Protein AF-A0A1D6L3Z9-F1 (afdb_monomer_lite)

InterPro domains:
  IPR022192 ATP-dependent RNA helicase SUV3, C-terminal domain [PF12513] (48-95)

Secondary structure (DSSP, 8-state):
-----TTSHHHHHHHHHHHHHHHHHS---GGGT--TT-----SSHHHHHHHHHHHHHHHHHHHHHTT-TTT---HHHHHHHHHHHHHHHHHHHHHTT---SSTTTTHHHHHHHHHHHHHHHHHHHHHHH-----

Foldseek 3Di:
DQLADCVQPLSVVLVVLLVVCCVVPVADEPVVPDPPPPDDQDPDVVSLSVLVSLLSSLSRLLVVCVVRVVRSVCNLVSVVSNVSSVVSNVVNVVVVVDDDPPDPPPCVVVVVVSVVVSVVVVVVVVCVVDVDDD

Structure (mmCIF, N/CA/C/O backbone):
data_AF-A0A1D6L3Z9-F1
#
_entry.id   AF-A0A1D6L3Z9-F1
#
loop_
_atom_site.group_PDB
_atom_site.id
_atom_site.type_symbol
_atom_site.label_atom_id
_atom_site.label_alt_id
_atom_site.label_comp_id
_atom_site.label_asym_id
_atom_site.label_entity_id
_atom_site.label_seq_id
_atom_site.pdbx_PDB_ins_code
_atom_site.Cartn_x
_atom_site.Cartn_y
_atom_site.Cartn_z
_atom_site.occupancy
_atom_site.B_iso_or_equiv
_atom_site.auth_seq_id
_atom_site.auth_comp_id
_atom_site.auth_asym_id
_atom_site.auth_atom_id
_atom_site.pdbx_PDB_model_num
ATOM 1 N N . MET A 1 1 ? -19.648 -1.245 -5.670 1.00 52.81 1 MET A N 1
ATOM 2 C CA . MET A 1 1 ? -18.606 -2.132 -6.224 1.00 52.81 1 MET A CA 1
ATOM 3 C C . MET A 1 1 ? -17.276 -1.749 -5.593 1.00 52.81 1 MET A C 1
ATOM 5 O O . MET A 1 1 ? -17.010 -0.555 -5.493 1.00 52.81 1 MET A O 1
ATOM 9 N N . SER A 1 2 ? -16.521 -2.728 -5.095 1.00 61.38 2 SER A N 1
ATOM 10 C CA . SER A 1 2 ? -15.145 -2.540 -4.605 1.00 61.38 2 SER A CA 1
ATOM 11 C C . SER A 1 2 ? -14.185 -2.426 -5.801 1.00 61.38 2 SER A C 1
ATOM 13 O O . SER A 1 2 ? -14.485 -3.049 -6.820 1.00 61.38 2 SER A O 1
ATOM 15 N N . PRO A 1 3 ? -13.073 -1.667 -5.726 1.00 75.81 3 PRO A N 1
ATOM 16 C CA . PRO A 1 3 ? -12.146 -1.490 -6.852 1.00 75.81 3 PRO A CA 1
ATOM 17 C C . PRO A 1 3 ? -11.272 -2.720 -7.166 1.00 75.81 3 PRO A C 1
ATOM 19 O O . PRO A 1 3 ? -10.392 -2.627 -8.015 1.00 75.81 3 PRO A O 1
ATOM 22 N N . VAL A 1 4 ? -11.470 -3.862 -6.494 1.00 80.31 4 VAL A N 1
ATOM 23 C CA . VAL A 1 4 ? -10.614 -5.048 -6.674 1.00 80.31 4 VAL A CA 1
ATOM 24 C C . VAL A 1 4 ? -10.724 -5.615 -8.079 1.00 80.31 4 VAL A C 1
ATOM 26 O O . VAL A 1 4 ? -11.805 -5.982 -8.538 1.00 80.31 4 VAL A O 1
ATOM 29 N N . ASP A 1 5 ? -9.565 -5.772 -8.704 1.00 77.75 5 ASP A N 1
ATOM 30 C CA . ASP A 1 5 ? -9.381 -6.555 -9.912 1.00 77.75 5 ASP A CA 1
ATOM 31 C C . ASP A 1 5 ? -9.120 -8.018 -9.533 1.00 77.75 5 ASP A C 1
ATOM 33 O O . ASP A 1 5 ? -8.033 -8.376 -9.091 1.00 77.75 5 ASP A O 1
ATOM 37 N N . VAL A 1 6 ? -10.138 -8.867 -9.667 1.00 74.88 6 VAL A N 1
ATOM 38 C CA . VAL A 1 6 ? -10.042 -10.297 -9.318 1.00 74.88 6 VAL A CA 1
ATOM 39 C C . VAL A 1 6 ? -9.261 -11.121 -10.344 1.00 74.88 6 VAL A C 1
ATOM 41 O O . VAL A 1 6 ? -9.008 -12.296 -10.099 1.00 74.88 6 VAL A O 1
ATOM 44 N N . SER A 1 7 ? -8.899 -10.528 -11.487 1.00 74.62 7 SER A N 1
ATOM 45 C CA . SER A 1 7 ? -8.019 -11.163 -12.474 1.00 74.62 7 SER A CA 1
ATOM 46 C C . SER A 1 7 ? -6.533 -10.961 -12.163 1.00 74.62 7 SER A C 1
ATOM 48 O O . SER A 1 7 ? -5.679 -11.585 -12.790 1.00 74.62 7 SER A O 1
ATOM 50 N N . ASP A 1 8 ? -6.227 -10.109 -11.181 1.00 83.56 8 ASP A N 1
ATOM 51 C CA . ASP A 1 8 ? -4.888 -9.883 -10.661 1.00 83.56 8 ASP A CA 1
ATOM 52 C C . ASP A 1 8 ? -4.677 -10.699 -9.375 1.00 83.56 8 ASP A C 1
ATOM 54 O O . ASP A 1 8 ? -5.243 -10.384 -8.326 1.00 83.56 8 ASP A O 1
ATOM 58 N N . ASP A 1 9 ? -3.852 -11.747 -9.455 1.00 81.75 9 ASP A N 1
ATOM 59 C CA . ASP A 1 9 ? -3.647 -12.716 -8.365 1.00 81.75 9 ASP A CA 1
ATOM 60 C C . ASP A 1 9 ? -3.200 -12.052 -7.053 1.00 81.75 9 ASP A C 1
ATOM 62 O O . ASP A 1 9 ? -3.664 -12.419 -5.971 1.00 81.75 9 ASP A O 1
ATOM 66 N N . ILE A 1 10 ? -2.341 -11.032 -7.141 1.00 81.19 10 ILE A N 1
ATOM 67 C CA . ILE A 1 10 ? -1.844 -10.279 -5.982 1.00 81.19 10 ILE A CA 1
ATOM 68 C C . ILE A 1 10 ? -2.982 -9.469 -5.343 1.00 81.19 10 ILE A C 1
ATOM 70 O O . IL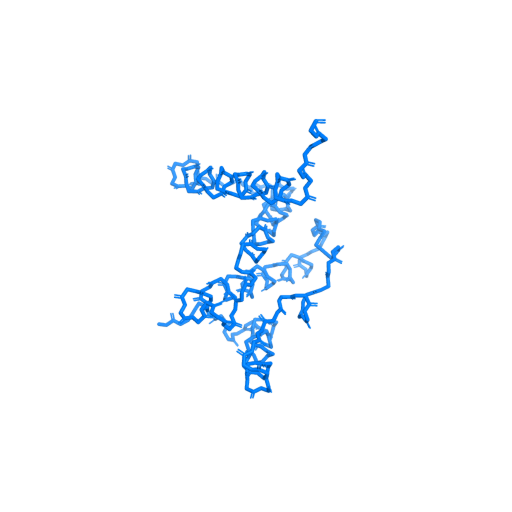E A 1 10 ? -3.150 -9.500 -4.122 1.00 81.19 10 ILE A O 1
ATOM 74 N N . SER A 1 11 ? -3.802 -8.781 -6.144 1.00 78.94 11 SER A N 1
ATOM 75 C CA .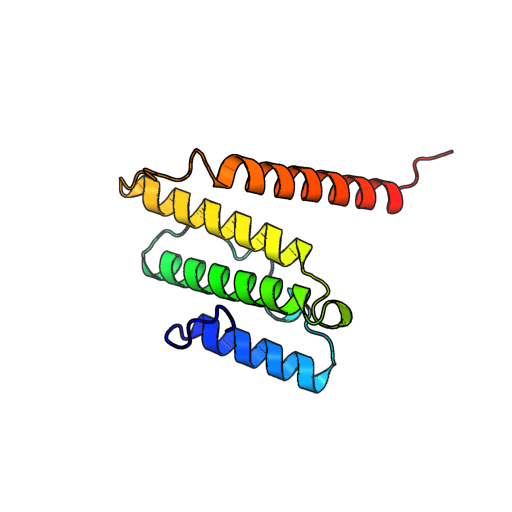 SER A 1 11 ? -4.966 -8.035 -5.650 1.00 78.94 11 SER A CA 1
ATOM 76 C C . SER A 1 11 ? -6.014 -8.945 -5.011 1.00 78.94 11 SER A C 1
ATOM 78 O O . SER A 1 11 ? -6.540 -8.629 -3.938 1.00 78.94 11 SER A O 1
ATOM 80 N N . ALA A 1 12 ? -6.292 -10.094 -5.631 1.00 83.69 12 ALA A N 1
ATOM 81 C CA . ALA A 1 12 ? -7.207 -11.095 -5.095 1.00 83.69 12 ALA A CA 1
ATOM 82 C C . ALA A 1 12 ? -6.694 -11.672 -3.765 1.00 83.69 12 ALA A C 1
ATOM 84 O O . ALA A 1 12 ? -7.447 -11.747 -2.791 1.00 83.69 12 ALA A O 1
ATOM 85 N N . GLN A 1 13 ? -5.404 -12.011 -3.683 1.00 86.88 13 GLN A N 1
ATOM 86 C CA . GLN A 1 13 ? -4.784 -12.497 -2.451 1.00 86.88 13 GLN A CA 1
ATOM 87 C C . GLN A 1 13 ? -4.791 -11.433 -1.345 1.00 86.88 13 GLN A C 1
ATOM 89 O O . GLN A 1 13 ? -5.100 -11.751 -0.196 1.00 86.88 13 GLN A O 1
ATOM 94 N N . GLY A 1 14 ? -4.511 -10.169 -1.677 1.00 85.81 14 GLY A N 1
ATOM 95 C CA . GLY A 1 14 ? -4.589 -9.052 -0.733 1.00 85.81 14 GLY A CA 1
ATOM 96 C C . GLY A 1 14 ? -5.986 -8.899 -0.126 1.00 85.81 14 GLY A C 1
ATOM 97 O O . GLY A 1 14 ? -6.121 -8.749 1.089 1.00 85.81 14 GLY A O 1
ATOM 98 N N . LEU A 1 15 ? -7.040 -9.031 -0.942 1.00 88.19 15 LEU A N 1
ATOM 99 C CA . LEU A 1 15 ? -8.423 -9.037 -0.456 1.00 88.19 15 LEU A CA 1
ATOM 100 C C . LEU A 1 15 ? -8.689 -10.196 0.516 1.00 88.19 15 LEU A C 1
ATOM 102 O O . LEU A 1 15 ? -9.296 -9.978 1.567 1.00 88.19 15 LEU A O 1
ATOM 106 N N . VAL A 1 16 ? -8.238 -11.411 0.187 1.00 90.50 16 VAL A N 1
ATOM 107 C CA . VAL A 1 16 ? -8.393 -12.583 1.066 1.00 90.50 16 VAL A CA 1
ATOM 108 C C . VAL A 1 16 ? -7.695 -12.342 2.405 1.00 90.50 16 VAL A C 1
ATOM 110 O O . VAL A 1 16 ? -8.312 -12.531 3.450 1.00 90.50 16 VAL A O 1
ATOM 113 N N . GLN A 1 17 ? -6.463 -11.829 2.400 1.00 91.19 17 GLN A N 1
ATOM 114 C CA . GLN A 1 17 ? -5.730 -11.521 3.632 1.00 91.19 17 GLN A CA 1
ATOM 115 C C . GLN A 1 17 ? -6.415 -10.437 4.474 1.00 91.19 17 GLN A C 1
ATOM 117 O O . GLN A 1 17 ? -6.472 -10.558 5.700 1.00 91.19 17 GLN A O 1
ATOM 122 N N . PHE A 1 18 ? -6.979 -9.397 3.846 1.00 94.00 18 PHE A N 1
ATOM 123 C CA . PHE A 1 18 ? -7.791 -8.404 4.557 1.00 94.00 18 PHE A CA 1
ATOM 124 C C . PHE A 1 18 ? -9.000 -9.055 5.229 1.00 94.00 18 PHE A C 1
ATOM 126 O O . PHE A 1 18 ? -9.234 -8.822 6.416 1.00 94.00 18 PHE A O 1
ATOM 133 N N . ALA A 1 19 ? -9.741 -9.894 4.503 1.00 92.69 19 ALA A N 1
ATOM 134 C CA . ALA A 1 19 ? -10.917 -10.577 5.031 1.00 92.69 19 ALA A CA 1
ATOM 135 C C . ALA A 1 19 ? -10.564 -11.536 6.181 1.00 92.69 19 ALA A C 1
ATOM 137 O O . ALA A 1 19 ? -11.238 -11.535 7.209 1.00 92.69 19 ALA A O 1
ATOM 138 N N . GLU A 1 20 ? -9.488 -12.312 6.048 1.00 93.69 20 GLU A N 1
ATOM 139 C CA . GLU A 1 20 ? -9.023 -13.237 7.084 1.00 93.69 20 GLU A CA 1
ATOM 140 C C . GLU A 1 20 ? -8.564 -12.513 8.354 1.00 93.69 20 GLU A C 1
ATOM 142 O O . GLU A 1 20 ? -8.936 -12.906 9.464 1.00 93.69 20 GLU A O 1
ATOM 147 N N . ASN A 1 21 ? -7.774 -11.442 8.211 1.00 92.06 21 ASN A N 1
ATOM 148 C CA . ASN A 1 21 ? -7.316 -10.648 9.351 1.00 92.06 21 ASN A CA 1
ATOM 149 C C . ASN A 1 21 ? -8.492 -9.973 10.057 1.00 92.06 21 ASN A C 1
ATOM 151 O O . ASN A 1 21 ? -8.570 -10.002 11.289 1.00 92.06 21 ASN A O 1
ATOM 155 N N . TYR A 1 22 ? -9.437 -9.439 9.283 1.00 94.06 22 TYR A N 1
ATOM 156 C CA . TYR A 1 22 ? -10.655 -8.851 9.816 1.00 94.06 22 TYR A CA 1
ATOM 157 C C . TYR A 1 22 ? -11.497 -9.881 10.575 1.00 94.06 22 TYR A C 1
ATOM 159 O O . TYR A 1 22 ? -11.839 -9.651 11.731 1.00 94.06 22 TYR A O 1
ATOM 167 N N . ALA A 1 23 ? -11.763 -11.049 9.987 1.00 94.88 23 ALA A N 1
ATOM 168 C CA . ALA A 1 23 ? -12.547 -12.101 10.632 1.00 94.88 23 ALA A CA 1
ATOM 169 C C . ALA A 1 23 ? -11.910 -12.600 11.941 1.00 94.88 23 ALA A C 1
ATOM 171 O O . ALA A 1 23 ? -12.615 -12.975 12.874 1.00 94.88 23 ALA A O 1
ATOM 172 N N . ARG A 1 24 ? -10.573 -12.601 12.021 1.00 93.44 24 ARG A N 1
ATOM 173 C CA . ARG A 1 24 ? -9.830 -13.099 13.185 1.00 93.44 24 ARG A CA 1
ATOM 174 C C . ARG A 1 24 ? -9.685 -12.072 14.306 1.00 93.44 24 ARG A C 1
ATOM 176 O O . ARG A 1 24 ? -9.727 -12.449 15.473 1.00 93.44 24 ARG A O 1
ATOM 183 N N . LYS A 1 25 ? -9.426 -10.807 13.966 1.00 94.06 25 LYS A N 1
ATOM 184 C CA . LYS A 1 25 ? -9.007 -9.769 14.927 1.00 94.06 25 LYS A CA 1
ATOM 185 C C . LYS A 1 25 ? -9.955 -8.571 14.992 1.00 94.06 25 LYS A C 1
ATOM 187 O O . LYS A 1 25 ? -9.806 -7.741 15.880 1.00 94.06 25 LYS A O 1
ATOM 192 N N . GLY A 1 26 ? -10.854 -8.427 14.020 1.00 94.31 26 GLY A N 1
ATOM 193 C CA . GLY A 1 26 ? -11.667 -7.225 13.806 1.00 94.31 26 GLY A CA 1
ATOM 194 C C . GLY A 1 26 ? -10.883 -6.014 13.284 1.00 94.31 26 GLY A C 1
ATOM 195 O O . GLY A 1 26 ? -11.481 -4.977 13.015 1.00 94.31 26 GLY A O 1
ATOM 196 N N . ILE A 1 27 ? -9.557 -6.130 13.129 1.00 95.12 27 ILE A N 1
ATOM 197 C CA . ILE A 1 27 ? -8.653 -5.047 12.727 1.00 95.12 27 ILE A CA 1
ATOM 198 C C . ILE A 1 27 ? -7.642 -5.582 11.710 1.00 95.12 27 ILE A C 1
ATOM 200 O O . ILE A 1 27 ? -7.058 -6.652 11.893 1.00 95.12 27 ILE A O 1
ATOM 204 N N . VAL A 1 28 ? -7.397 -4.800 10.662 1.00 95.69 28 VAL A N 1
ATOM 205 C CA . VAL A 1 28 ? -6.466 -5.085 9.571 1.00 95.69 28 VAL A CA 1
ATOM 206 C C . VAL A 1 28 ? -5.393 -4.001 9.544 1.00 95.69 28 VAL A C 1
ATOM 208 O O . VAL A 1 28 ? -5.632 -2.879 9.098 1.00 95.69 28 VAL A O 1
ATOM 211 N N . ARG A 1 29 ? -4.191 -4.325 10.028 1.00 92.00 29 ARG A N 1
ATOM 212 C CA . ARG A 1 29 ? -3.056 -3.389 10.045 1.00 92.00 29 ARG A CA 1
ATOM 213 C C . ARG A 1 29 ? -2.191 -3.562 8.807 1.00 92.00 29 ARG A C 1
ATOM 215 O O . ARG A 1 29 ? -1.794 -4.679 8.483 1.00 92.00 29 ARG A O 1
ATOM 222 N N . LEU A 1 30 ? -1.832 -2.459 8.156 1.00 88.12 30 LEU A N 1
ATOM 223 C CA . LEU A 1 30 ? -1.085 -2.482 6.895 1.00 88.12 30 LEU A CA 1
ATOM 224 C C . LEU A 1 30 ? 0.294 -3.143 7.057 1.00 88.12 30 LEU A C 1
ATOM 226 O O . LEU A 1 30 ? 0.717 -3.918 6.205 1.00 88.12 30 LEU A O 1
ATOM 230 N N . LYS A 1 31 ? 0.954 -2.921 8.201 1.00 85.06 31 LYS A N 1
ATOM 231 C CA . LYS A 1 31 ? 2.257 -3.522 8.549 1.00 85.06 31 LYS A CA 1
ATOM 232 C C . LYS A 1 31 ? 2.251 -5.051 8.683 1.00 85.06 31 LYS A C 1
ATOM 234 O O . LYS A 1 31 ? 3.313 -5.655 8.729 1.00 85.06 31 LYS A O 1
ATOM 239 N N . GLU A 1 32 ? 1.079 -5.667 8.841 1.00 83.06 32 GLU A N 1
ATOM 240 C CA . GLU A 1 32 ? 0.953 -7.130 8.936 1.00 83.06 32 GLU A CA 1
ATOM 241 C C . GLU A 1 32 ? 0.893 -7.790 7.554 1.00 83.06 32 GLU A C 1
ATOM 243 O O . GLU A 1 32 ? 0.945 -9.012 7.453 1.00 83.06 32 GLU A O 1
ATOM 248 N N . ILE A 1 33 ? 0.761 -6.978 6.505 1.00 78.62 33 ILE A N 1
ATOM 249 C CA . ILE A 1 33 ? 0.494 -7.411 5.132 1.00 78.62 33 ILE A CA 1
ATOM 250 C C . ILE A 1 33 ? 1.604 -6.919 4.204 1.00 78.62 33 ILE A C 1
ATOM 252 O O . ILE A 1 33 ? 2.055 -7.646 3.326 1.00 78.62 33 ILE A O 1
ATOM 256 N N . PHE A 1 34 ? 2.110 -5.710 4.449 1.00 77.94 34 PHE A N 1
ATOM 257 C CA . PHE A 1 34 ? 3.216 -5.118 3.714 1.00 77.94 34 PHE A CA 1
ATOM 258 C C . PHE A 1 34 ? 4.473 -5.037 4.570 1.00 77.94 34 PHE A C 1
ATOM 260 O O . PHE A 1 34 ? 4.441 -4.587 5.717 1.00 77.94 34 PHE A O 1
ATOM 267 N N . THR A 1 35 ? 5.605 -5.405 3.972 1.00 72.06 35 THR A N 1
ATOM 268 C CA . THR A 1 35 ? 6.924 -5.218 4.584 1.00 72.06 35 THR A CA 1
ATOM 269 C C . THR A 1 35 ? 7.493 -3.860 4.151 1.00 72.06 35 THR A C 1
ATOM 271 O O . THR A 1 35 ? 7.665 -3.642 2.947 1.00 72.06 35 THR A O 1
ATOM 274 N N . PRO A 1 36 ? 7.793 -2.935 5.087 1.00 59.31 36 PRO A N 1
ATOM 275 C CA . PRO A 1 36 ? 8.405 -1.645 4.766 1.00 59.31 36 PRO A CA 1
ATOM 276 C C . PRO A 1 36 ? 9.734 -1.791 4.007 1.00 59.31 36 PRO A C 1
ATOM 278 O O . PRO A 1 36 ? 10.481 -2.739 4.231 1.00 59.31 36 PRO A O 1
ATOM 281 N N . GLY A 1 37 ? 10.050 -0.828 3.135 1.00 60.25 37 GLY A N 1
ATOM 282 C CA . GLY A 1 37 ? 11.334 -0.771 2.415 1.00 60.25 37 GLY A CA 1
ATOM 283 C C . GLY A 1 37 ? 11.424 -1.621 1.141 1.00 60.25 37 GLY A C 1
ATOM 284 O O . GLY A 1 37 ? 12.474 -1.653 0.505 1.00 60.25 37 GLY A O 1
ATOM 285 N N . THR A 1 38 ? 10.334 -2.278 0.744 1.00 69.81 38 THR A N 1
ATOM 286 C CA . THR A 1 38 ? 10.274 -3.138 -0.452 1.00 69.81 38 THR A CA 1
ATOM 287 C C . THR A 1 38 ? 9.957 -2.384 -1.747 1.00 69.81 38 THR A C 1
ATOM 289 O O . THR A 1 38 ? 10.250 -2.887 -2.827 1.00 69.81 38 THR A O 1
ATOM 292 N N . LEU A 1 39 ? 9.406 -1.167 -1.661 1.00 77.06 39 LEU A N 1
ATOM 293 C CA . LEU A 1 39 ? 9.069 -0.350 -2.830 1.00 77.06 39 LEU A CA 1
ATOM 294 C C . LEU A 1 39 ? 10.333 0.262 -3.443 1.00 77.06 39 LEU A C 1
ATOM 296 O O . LEU A 1 39 ? 11.024 1.057 -2.808 1.00 77.06 39 LEU A O 1
ATOM 300 N N . GLN A 1 40 ? 10.627 -0.117 -4.682 1.00 79.50 40 GLN A N 1
ATOM 301 C CA . GLN A 1 40 ? 11.779 0.338 -5.458 1.00 79.50 40 GLN A CA 1
ATOM 302 C C . GLN A 1 40 ? 11.331 0.640 -6.887 1.00 79.50 40 GLN A C 1
ATOM 304 O O . GLN A 1 40 ? 10.322 0.103 -7.345 1.00 79.50 40 GLN A O 1
ATOM 309 N N . VAL A 1 41 ? 12.097 1.467 -7.603 1.00 84.31 41 VAL A N 1
ATOM 310 C CA . VAL A 1 41 ? 11.844 1.707 -9.030 1.00 84.31 41 VAL A CA 1
ATOM 311 C C . VAL A 1 41 ? 11.948 0.368 -9.771 1.00 84.31 41 VAL A C 1
ATOM 313 O O . VAL A 1 41 ? 12.999 -0.284 -9.670 1.00 84.31 41 VAL A O 1
ATOM 316 N N . PRO A 1 42 ? 10.908 -0.052 -10.515 1.00 88.81 42 PRO A N 1
ATOM 317 C CA . PRO A 1 42 ? 10.972 -1.268 -11.309 1.00 88.81 42 PRO A CA 1
ATOM 318 C C . PRO A 1 42 ? 12.124 -1.218 -12.315 1.00 88.81 42 PRO A C 1
ATOM 320 O O . PRO A 1 42 ? 12.503 -0.160 -12.818 1.00 88.81 42 PRO A O 1
ATOM 323 N N . LYS A 1 43 ? 12.710 -2.373 -12.614 1.00 89.81 43 LYS A N 1
ATOM 324 C CA . LYS A 1 43 ? 13.743 -2.526 -13.652 1.00 89.81 43 LYS A CA 1
ATOM 325 C C . LYS A 1 43 ? 13.292 -3.438 -14.787 1.00 89.81 43 LYS A C 1
ATOM 327 O O . LYS A 1 43 ? 13.965 -3.497 -15.810 1.00 89.81 43 LYS A O 1
ATOM 332 N N . THR A 1 44 ? 12.187 -4.154 -14.595 1.00 91.06 44 THR A N 1
ATOM 333 C CA . THR A 1 44 ? 11.605 -5.092 -15.556 1.00 91.06 44 THR A CA 1
ATOM 334 C C . THR A 1 44 ? 10.084 -4.961 -15.567 1.00 91.06 44 THR A C 1
ATOM 336 O O . THR A 1 44 ? 9.492 -4.548 -14.569 1.00 91.06 44 THR A O 1
ATOM 339 N N . ASP A 1 45 ? 9.440 -5.383 -16.656 1.00 90.62 45 ASP A N 1
ATOM 340 C CA . ASP A 1 45 ? 7.975 -5.336 -16.783 1.00 90.62 45 ASP A CA 1
ATOM 341 C C . ASP A 1 45 ? 7.266 -6.190 -15.723 1.00 90.62 45 ASP A C 1
ATOM 343 O O . ASP A 1 45 ? 6.203 -5.823 -15.232 1.00 90.62 45 ASP A O 1
ATOM 347 N N . ASN A 1 46 ? 7.876 -7.303 -15.304 1.00 90.44 46 ASN A N 1
ATOM 348 C CA . ASN A 1 46 ? 7.340 -8.113 -14.208 1.00 90.44 46 ASN A CA 1
ATOM 349 C C . ASN A 1 46 ? 7.348 -7.338 -12.883 1.00 90.44 46 ASN A C 1
ATOM 351 O O . ASN A 1 46 ? 6.357 -7.364 -12.161 1.00 90.44 46 ASN A O 1
ATOM 355 N N . GLN A 1 47 ? 8.428 -6.606 -12.587 1.00 90.31 47 GLN A N 1
ATOM 356 C CA . GLN A 1 47 ? 8.497 -5.753 -11.396 1.00 90.31 47 GLN A CA 1
ATOM 357 C C . GLN A 1 47 ? 7.520 -4.575 -11.481 1.00 90.31 47 GLN A C 1
ATOM 359 O O . GLN A 1 47 ? 6.979 -4.159 -10.460 1.00 90.31 47 GLN A O 1
ATOM 364 N N . LEU A 1 48 ? 7.277 -4.045 -12.685 1.00 91.44 48 LEU A N 1
ATOM 365 C CA . LEU A 1 48 ? 6.250 -3.028 -12.898 1.00 91.44 48 LEU A CA 1
ATOM 366 C C . LEU A 1 48 ? 4.867 -3.599 -12.576 1.00 91.44 48 LEU A C 1
ATOM 368 O O . LEU A 1 48 ? 4.133 -2.994 -11.802 1.00 91.44 48 LEU A O 1
ATOM 372 N N . LYS A 1 49 ? 4.544 -4.782 -13.110 1.00 90.75 49 LYS A N 1
ATOM 373 C CA . LYS A 1 49 ? 3.267 -5.457 -12.864 1.00 90.75 49 LYS A CA 1
ATOM 374 C C . LYS A 1 49 ? 3.051 -5.726 -11.373 1.00 90.75 49 LYS A C 1
ATOM 376 O O . LYS A 1 49 ? 1.983 -5.427 -10.855 1.00 90.75 49 LYS A O 1
ATOM 381 N N . GLU A 1 50 ? 4.067 -6.221 -10.667 1.00 90.19 50 GLU A N 1
ATOM 382 C CA . GLU A 1 50 ? 4.005 -6.409 -9.210 1.00 90.19 50 GLU A CA 1
ATOM 383 C C . GLU A 1 50 ? 3.721 -5.088 -8.475 1.00 90.19 50 GLU A C 1
ATOM 385 O O . GLU A 1 50 ? 2.869 -5.041 -7.584 1.00 90.19 50 GLU A O 1
ATOM 390 N N . LEU A 1 51 ? 4.386 -3.997 -8.867 1.00 90.75 51 LEU A N 1
ATOM 391 C CA . LEU A 1 51 ? 4.180 -2.674 -8.277 1.00 90.75 51 LEU A CA 1
ATOM 392 C C . LEU A 1 51 ? 2.777 -2.109 -8.566 1.00 90.75 51 LEU A C 1
ATOM 394 O O . LEU A 1 51 ? 2.166 -1.494 -7.688 1.00 90.75 51 LEU A O 1
ATOM 398 N N . GLU A 1 52 ? 2.237 -2.340 -9.763 1.00 91.88 52 GLU A N 1
ATOM 399 C CA . GLU A 1 52 ? 0.858 -1.996 -10.124 1.00 91.88 52 GLU A CA 1
ATOM 400 C C . GLU A 1 52 ? -0.156 -2.764 -9.272 1.00 91.88 52 GLU A C 1
ATOM 402 O O . GLU A 1 52 ? -1.113 -2.172 -8.763 1.00 91.88 52 GLU A O 1
ATOM 407 N N . SER A 1 53 ? 0.062 -4.062 -9.061 1.00 91.06 53 SER A N 1
ATOM 408 C CA . SER A 1 53 ? -0.782 -4.872 -8.185 1.00 91.06 53 SER A CA 1
ATOM 409 C C . SER A 1 53 ? -0.731 -4.380 -6.737 1.00 91.06 53 SER A C 1
ATOM 411 O O . SER A 1 53 ? -1.767 -4.239 -6.088 1.00 91.06 53 SER A O 1
ATOM 413 N N . VAL A 1 54 ? 0.454 -4.020 -6.232 1.00 89.88 54 VAL A N 1
ATOM 414 C CA . VAL A 1 54 ? 0.607 -3.404 -4.903 1.00 89.88 54 VAL A CA 1
ATOM 415 C C . VAL A 1 54 ? -0.168 -2.086 -4.813 1.00 89.88 54 VAL A C 1
ATOM 417 O O . VAL A 1 54 ? -0.903 -1.871 -3.847 1.00 89.88 54 VAL A O 1
ATOM 420 N N . HIS A 1 55 ? -0.082 -1.225 -5.833 1.00 90.56 55 HIS A N 1
ATOM 421 C CA . HIS A 1 55 ? -0.872 0.006 -5.903 1.00 90.56 55 HIS A CA 1
ATOM 422 C C . HIS A 1 55 ? -2.386 -0.273 -5.820 1.00 90.56 55 HIS A C 1
ATOM 424 O O . HIS A 1 55 ? -3.092 0.427 -5.087 1.00 90.56 55 HIS A O 1
ATOM 430 N N . LYS A 1 56 ? -2.892 -1.303 -6.516 1.00 91.12 56 LYS A N 1
ATOM 431 C CA . LYS A 1 56 ? -4.307 -1.724 -6.453 1.00 91.12 56 LYS A CA 1
ATOM 432 C C . LYS A 1 56 ? -4.704 -2.222 -5.056 1.00 91.12 56 LYS A C 1
ATOM 434 O O . LYS A 1 56 ? -5.765 -1.849 -4.556 1.00 91.12 56 LYS A O 1
ATOM 439 N N . VAL A 1 57 ? -3.856 -3.006 -4.385 1.00 91.94 57 VAL A N 1
ATOM 440 C CA . VAL A 1 57 ? -4.118 -3.469 -3.006 1.00 91.94 57 VAL A CA 1
ATOM 441 C C . VAL A 1 57 ? -4.159 -2.294 -2.020 1.00 91.94 57 VAL A C 1
ATOM 443 O O . VAL A 1 57 ? -5.021 -2.252 -1.140 1.00 91.94 57 VAL A O 1
ATOM 446 N N . LEU A 1 58 ? -3.274 -1.306 -2.175 1.00 91.94 58 LEU A N 1
ATOM 447 C CA . LEU A 1 58 ? -3.282 -0.092 -1.352 1.00 91.94 58 LEU A CA 1
ATOM 448 C C . LEU A 1 58 ? -4.536 0.758 -1.605 1.00 91.94 58 LEU A C 1
ATOM 450 O O . LEU A 1 58 ? -5.139 1.267 -0.660 1.00 91.94 58 LEU A O 1
ATOM 454 N N . GLU A 1 59 ? -4.980 0.864 -2.860 1.00 93.12 59 GLU A N 1
ATOM 455 C CA . GLU A 1 59 ? -6.255 1.500 -3.208 1.00 93.12 59 GLU A CA 1
ATOM 456 C C . GLU A 1 59 ? -7.450 0.800 -2.550 1.00 93.12 59 GLU A C 1
ATOM 458 O O . GLU A 1 59 ? -8.323 1.467 -1.989 1.00 93.12 59 GLU A O 1
ATOM 463 N N . LEU A 1 60 ? -7.463 -0.536 -2.555 1.00 92.31 60 LEU A N 1
ATOM 464 C CA . LEU A 1 60 ? -8.468 -1.337 -1.860 1.00 92.31 60 LEU A CA 1
ATOM 465 C C . LEU A 1 60 ? -8.470 -1.062 -0.351 1.00 92.31 60 LEU A C 1
ATOM 467 O O . LEU A 1 60 ? -9.541 -0.863 0.225 1.00 92.31 60 LEU A O 1
ATOM 471 N N . TYR A 1 61 ? -7.297 -1.023 0.290 1.00 94.06 61 TYR A N 1
ATOM 472 C CA . TYR A 1 61 ? -7.190 -0.727 1.722 1.00 94.06 61 TYR A CA 1
ATOM 473 C C . TYR A 1 61 ? -7.796 0.646 2.044 1.00 94.06 61 TYR A C 1
ATOM 475 O O . TYR A 1 61 ? -8.649 0.767 2.926 1.00 94.06 61 TYR A O 1
ATOM 483 N N . VAL A 1 62 ? -7.422 1.677 1.277 1.00 93.31 62 VAL A N 1
ATOM 484 C CA . VAL A 1 62 ? -7.987 3.028 1.413 1.00 93.31 62 VAL A CA 1
ATOM 485 C C . VAL A 1 62 ? -9.507 2.999 1.224 1.00 93.31 62 VAL A C 1
ATOM 487 O O . VAL A 1 62 ? -10.244 3.558 2.035 1.00 93.31 62 VAL A O 1
ATOM 490 N N . TRP A 1 63 ? -10.011 2.298 0.209 1.00 94.12 63 TRP A N 1
ATOM 491 C CA . TRP A 1 63 ? -11.448 2.183 -0.043 1.00 94.12 63 TRP A CA 1
ATOM 492 C C . TRP A 1 63 ? -12.223 1.517 1.107 1.00 94.12 63 TRP A C 1
ATOM 494 O O . TRP A 1 63 ? -13.332 1.960 1.435 1.00 94.12 63 TRP A O 1
ATOM 504 N N . LEU A 1 64 ? -11.652 0.479 1.731 1.00 94.00 64 LEU A N 1
ATOM 505 C CA . LEU A 1 64 ? -12.230 -0.205 2.894 1.00 94.00 64 LEU A CA 1
ATOM 506 C C . LEU A 1 64 ? -12.207 0.689 4.139 1.00 94.00 64 LEU A C 1
ATOM 508 O O . LEU A 1 64 ? -13.199 0.740 4.866 1.00 94.00 64 LEU A O 1
ATOM 512 N N . SER A 1 65 ? -11.143 1.471 4.329 1.00 95.06 65 SER A N 1
ATOM 513 C CA . SER A 1 65 ? -11.009 2.398 5.462 1.00 95.06 65 SER A CA 1
ATOM 514 C C . SER A 1 65 ? -12.018 3.549 5.477 1.00 95.06 65 SER A C 1
ATOM 516 O O . SER A 1 65 ? -12.269 4.130 6.525 1.00 95.06 65 SER A O 1
ATOM 518 N N . PHE A 1 66 ? -12.649 3.878 4.345 1.00 92.12 66 PHE A N 1
ATOM 519 C CA . PHE A 1 66 ? -13.771 4.827 4.320 1.00 92.12 66 PHE A CA 1
ATOM 520 C C . PHE A 1 66 ? -15.096 4.224 4.811 1.00 92.12 66 PHE A C 1
ATOM 522 O O . PHE A 1 66 ? -16.048 4.963 5.042 1.00 92.12 66 PHE A O 1
ATOM 529 N N . ARG A 1 67 ? -15.188 2.894 4.915 1.00 92.50 67 ARG A N 1
ATOM 530 C CA . ARG A 1 67 ? -16.401 2.165 5.327 1.00 92.50 67 ARG A CA 1
ATOM 531 C C . ARG A 1 67 ? -16.278 1.533 6.707 1.00 92.50 67 ARG A C 1
ATOM 533 O O . ARG A 1 67 ? -17.292 1.359 7.368 1.00 92.50 67 ARG A O 1
ATOM 540 N N . MET A 1 68 ? -15.067 1.149 7.093 1.00 92.56 68 MET A N 1
ATOM 541 C CA . MET A 1 68 ? -14.757 0.453 8.341 1.00 92.56 68 MET A CA 1
ATOM 542 C C . MET A 1 68 ? -13.485 1.064 8.945 1.00 92.56 68 MET A C 1
ATOM 544 O O . MET A 1 68 ? -12.442 0.413 8.989 1.00 92.56 68 MET A O 1
ATOM 548 N N . ASP A 1 69 ? -13.538 2.340 9.321 1.00 89.19 69 ASP A N 1
ATOM 549 C CA . ASP A 1 69 ? -12.375 3.108 9.789 1.00 89.19 69 ASP A CA 1
ATOM 550 C C . ASP A 1 69 ? -11.748 2.531 11.069 1.00 89.19 69 ASP A C 1
ATOM 552 O O . ASP A 1 69 ? -10.526 2.405 11.134 1.00 89.19 69 ASP A O 1
ATOM 556 N N . ASP A 1 70 ? -12.565 2.058 12.013 1.00 92.62 70 ASP A N 1
ATOM 557 C CA . ASP A 1 70 ? -12.109 1.350 13.220 1.00 92.62 70 ASP A CA 1
ATOM 558 C C . ASP A 1 70 ? -11.325 0.065 12.896 1.00 92.62 70 ASP A C 1
ATOM 560 O O . ASP A 1 70 ? -10.424 -0.354 13.628 1.00 92.62 70 ASP A O 1
ATOM 564 N N . SER A 1 71 ? -11.661 -0.582 11.779 1.00 96.19 71 SER A N 1
ATOM 565 C CA . SER A 1 71 ? -11.090 -1.868 11.375 1.00 96.19 71 SER A CA 1
ATOM 566 C C . SER A 1 71 ? -9.916 -1.729 10.409 1.00 96.19 71 SER A C 1
ATOM 568 O O . SER A 1 71 ? -9.106 -2.647 10.304 1.00 96.19 71 SER A O 1
ATOM 570 N N . PHE A 1 72 ? -9.792 -0.592 9.724 1.00 96.31 72 PHE A N 1
ATOM 571 C CA . PHE A 1 72 ? -8.725 -0.283 8.767 1.00 96.31 72 PHE A CA 1
ATOM 572 C C . PHE A 1 72 ? -8.067 1.059 9.140 1.00 96.31 72 PHE A C 1
ATOM 574 O O . PHE A 1 72 ? -8.211 2.048 8.415 1.00 96.31 72 PHE A O 1
ATOM 581 N N . PRO A 1 73 ? -7.339 1.112 10.273 1.00 95.69 73 PRO A N 1
ATOM 582 C CA 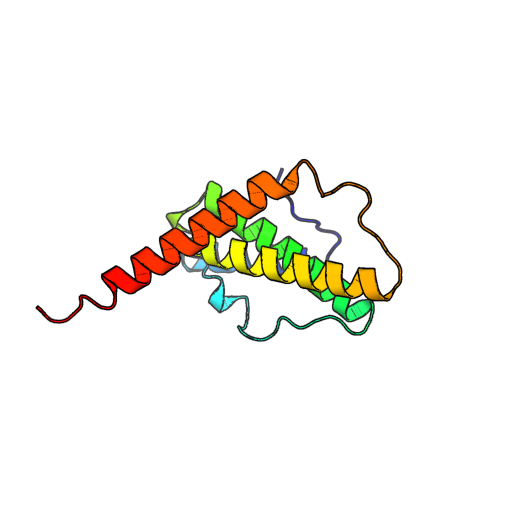. PRO A 1 73 ? -6.904 2.371 10.875 1.00 95.69 73 PRO A CA 1
ATOM 583 C C . PRO A 1 73 ? -5.725 3.033 10.147 1.00 95.69 73 PRO A C 1
ATOM 585 O O . PRO A 1 73 ? -5.466 4.216 10.344 1.00 95.69 73 PRO A O 1
ATOM 588 N N . ASP A 1 74 ? -4.998 2.308 9.293 1.00 94.88 74 ASP A N 1
ATOM 589 C CA . ASP A 1 74 ? -3.750 2.792 8.690 1.00 94.88 74 ASP A CA 1
ATOM 590 C C . ASP A 1 74 ? -3.993 3.499 7.330 1.00 94.88 74 ASP A C 1
ATOM 592 O O . ASP A 1 74 ? -3.184 3.393 6.404 1.00 94.88 74 ASP A O 1
ATOM 596 N N . ARG A 1 75 ? -5.130 4.205 7.178 1.00 94.12 75 ARG A N 1
ATOM 597 C CA . ARG A 1 75 ? -5.563 4.838 5.910 1.00 94.12 75 ARG A CA 1
ATOM 598 C C . ARG A 1 75 ? -4.525 5.794 5.333 1.00 94.12 75 ARG A C 1
ATOM 600 O O . ARG A 1 75 ? -4.256 5.747 4.136 1.00 94.12 75 ARG A O 1
ATOM 607 N N . GLU A 1 76 ? -3.990 6.678 6.168 1.00 90.44 76 GLU A N 1
ATOM 608 C CA . GLU A 1 76 ? -3.030 7.704 5.742 1.00 90.44 76 GLU A CA 1
ATOM 609 C C . GLU A 1 76 ? -1.757 7.043 5.208 1.00 90.44 76 GLU A C 1
ATOM 611 O O . GLU A 1 76 ? -1.358 7.301 4.078 1.00 90.44 76 GLU A O 1
ATOM 616 N N . VAL A 1 77 ? -1.224 6.058 5.939 1.00 90.69 77 VAL A N 1
ATOM 617 C CA . VAL A 1 77 ? -0.054 5.276 5.513 1.00 90.69 77 VAL A CA 1
ATOM 618 C C . VAL A 1 77 ? -0.304 4.578 4.173 1.00 90.69 77 VAL A C 1
ATOM 620 O O . VAL A 1 77 ? 0.557 4.612 3.291 1.00 90.69 77 VAL A O 1
ATOM 623 N N . ALA A 1 78 ? -1.479 3.967 3.988 1.00 91.69 78 ALA A N 1
ATOM 624 C CA . ALA A 1 78 ? -1.838 3.325 2.726 1.00 91.69 78 ALA A CA 1
ATOM 625 C C . ALA A 1 78 ? -1.917 4.336 1.567 1.00 91.69 78 ALA A C 1
ATOM 627 O O . ALA A 1 78 ? -1.441 4.051 0.467 1.00 91.69 78 ALA A O 1
ATOM 628 N N . ALA A 1 79 ? -2.465 5.531 1.811 1.00 91.50 79 ALA A N 1
ATOM 629 C CA . ALA A 1 79 ? -2.540 6.599 0.818 1.00 91.50 79 ALA A CA 1
ATOM 630 C C . ALA A 1 79 ? -1.148 7.120 0.418 1.00 91.50 79 ALA A C 1
ATOM 632 O O . ALA A 1 79 ? -0.868 7.246 -0.778 1.00 91.50 79 ALA A O 1
ATOM 633 N N . SER A 1 80 ? -0.248 7.347 1.380 1.00 90.19 80 SER A N 1
ATOM 634 C CA . SER A 1 80 ? 1.125 7.781 1.098 1.00 90.19 80 SER A CA 1
ATOM 635 C C . SER A 1 80 ? 1.892 6.708 0.312 1.00 90.19 80 SER A C 1
ATOM 637 O O . SER A 1 80 ? 2.516 7.013 -0.706 1.00 90.19 80 SER A O 1
ATOM 639 N N . GLN A 1 81 ? 1.780 5.428 0.696 1.00 89.69 81 GLN A N 1
ATOM 640 C CA . GLN A 1 81 ? 2.394 4.317 -0.047 1.00 89.69 81 GLN A CA 1
ATOM 641 C C . 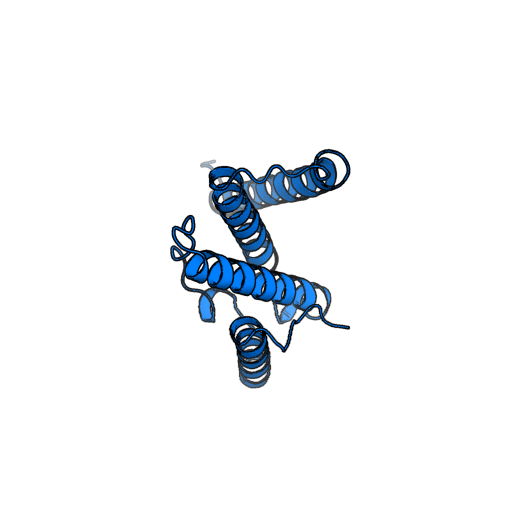GLN A 1 81 ? 1.828 4.178 -1.469 1.00 89.69 81 GLN A C 1
ATOM 643 O O . GLN A 1 81 ? 2.587 3.939 -2.411 1.00 89.69 81 GLN A O 1
ATOM 648 N N . LYS A 1 82 ? 0.519 4.388 -1.660 1.00 90.44 82 LYS A N 1
ATOM 649 C CA . LYS A 1 82 ? -0.122 4.403 -2.985 1.00 90.44 82 LYS A CA 1
ATOM 650 C C . LYS A 1 82 ? 0.446 5.516 -3.868 1.00 90.44 82 LYS A C 1
ATOM 652 O O . LYS A 1 82 ? 0.697 5.297 -5.056 1.00 90.44 82 LYS A O 1
ATOM 657 N N . SER A 1 83 ? 0.681 6.700 -3.298 1.00 90.00 83 SER A N 1
ATOM 658 C CA . SER A 1 83 ? 1.321 7.808 -4.016 1.00 90.00 83 SER A CA 1
ATOM 659 C C . SER A 1 83 ? 2.755 7.463 -4.420 1.00 90.00 83 SER A C 1
ATOM 661 O O . SER A 1 83 ? 3.133 7.712 -5.562 1.00 90.00 83 SER A O 1
ATOM 663 N N . ILE A 1 84 ? 3.530 6.833 -3.530 1.00 88.38 84 ILE A N 1
ATOM 664 C CA . ILE A 1 84 ? 4.894 6.373 -3.842 1.00 88.38 84 ILE A CA 1
ATOM 665 C C . ILE A 1 84 ? 4.869 5.369 -4.999 1.00 88.38 84 ILE A C 1
ATOM 667 O O . ILE A 1 84 ? 5.621 5.530 -5.955 1.00 88.38 84 ILE A O 1
ATOM 671 N N . CYS A 1 85 ? 3.970 4.380 -4.970 1.00 88.94 85 CYS A N 1
ATOM 672 C CA . CYS A 1 85 ? 3.828 3.428 -6.077 1.00 88.94 85 CYS A CA 1
ATOM 673 C C . CYS A 1 85 ? 3.510 4.142 -7.396 1.00 88.94 85 CYS A C 1
ATOM 675 O O . CYS A 1 85 ? 4.111 3.829 -8.417 1.00 88.94 85 CYS A O 1
ATOM 677 N N . SER A 1 86 ? 2.613 5.135 -7.367 1.00 90.44 86 SER A N 1
ATOM 678 C CA . SER A 1 86 ? 2.258 5.919 -8.559 1.00 90.44 86 SER A CA 1
ATOM 679 C C . SER A 1 86 ? 3.480 6.618 -9.158 1.00 90.44 86 SER A C 1
ATOM 681 O O . SER A 1 86 ? 3.689 6.535 -10.364 1.00 90.44 86 SER A O 1
ATOM 683 N N . MET A 1 87 ? 4.307 7.250 -8.319 1.00 91.19 87 MET A N 1
ATOM 684 C CA . MET A 1 87 ? 5.535 7.919 -8.762 1.00 91.19 87 MET A CA 1
ATOM 685 C C . MET A 1 87 ? 6.547 6.941 -9.370 1.00 91.19 87 MET A C 1
ATOM 687 O O . MET A 1 87 ? 7.129 7.224 -10.409 1.00 91.19 87 MET A O 1
ATOM 691 N N . LEU A 1 88 ? 6.747 5.781 -8.741 1.00 89.62 88 LEU A N 1
ATOM 692 C CA . LEU A 1 88 ? 7.697 4.765 -9.209 1.00 89.62 88 LEU A CA 1
ATOM 693 C C . LEU A 1 88 ? 7.255 4.119 -10.537 1.00 89.62 88 LEU A C 1
ATOM 695 O O . LEU A 1 88 ? 8.096 3.818 -11.384 1.00 89.62 88 LEU A O 1
ATOM 699 N N . ILE A 1 89 ? 5.944 3.929 -10.731 1.00 88.94 89 ILE A N 1
ATOM 700 C CA . ILE A 1 89 ? 5.351 3.474 -12.000 1.00 88.94 89 ILE A CA 1
ATOM 701 C C . ILE A 1 89 ? 5.587 4.520 -13.094 1.00 88.94 89 ILE A C 1
ATOM 703 O O . ILE A 1 89 ? 6.045 4.176 -14.181 1.00 88.94 89 ILE A O 1
ATOM 707 N N . GLU A 1 90 ? 5.312 5.796 -12.811 1.00 89.25 90 GLU A N 1
ATOM 708 C CA . GLU A 1 90 ? 5.544 6.891 -13.761 1.00 89.25 90 GLU A CA 1
ATOM 709 C C . GLU A 1 90 ? 7.019 6.984 -14.162 1.00 89.25 90 GLU A C 1
ATOM 711 O O . GLU A 1 90 ? 7.320 7.010 -15.354 1.00 89.25 90 GLU A O 1
ATOM 716 N N . GLU A 1 91 ? 7.936 6.938 -13.193 1.00 89.56 91 GLU A N 1
ATOM 717 C CA . GLU A 1 91 ? 9.377 6.971 -13.456 1.00 89.56 91 GLU A CA 1
ATOM 718 C C . GLU A 1 91 ? 9.827 5.809 -14.356 1.00 89.56 91 GLU A C 1
ATOM 720 O O . GLU A 1 91 ? 10.662 5.997 -15.243 1.00 89.56 91 GLU A O 1
ATOM 725 N N . TYR A 1 92 ? 9.276 4.605 -14.162 1.00 90.62 92 TYR A N 1
ATOM 726 C CA . TYR A 1 92 ? 9.547 3.484 -15.060 1.00 90.62 92 TYR A CA 1
ATOM 727 C C . TYR A 1 92 ? 9.063 3.790 -16.477 1.00 90.62 92 TYR A C 1
ATOM 729 O O . TYR A 1 92 ? 9.847 3.705 -17.418 1.00 90.62 92 TYR A O 1
ATOM 737 N N . LEU A 1 93 ? 7.800 4.188 -16.638 1.00 88.19 93 LEU A N 1
ATOM 738 C CA . LEU A 1 93 ? 7.189 4.429 -17.947 1.00 88.19 93 LEU A CA 1
ATOM 739 C C . LEU A 1 93 ? 7.890 5.555 -18.725 1.00 88.19 93 LEU A C 1
ATOM 741 O O . LEU A 1 93 ? 8.113 5.425 -19.932 1.00 88.19 93 LEU A O 1
ATOM 745 N N . GLU A 1 94 ? 8.302 6.627 -18.047 1.00 88.31 94 GLU A N 1
ATOM 746 C CA . GLU A 1 94 ? 9.040 7.741 -18.655 1.00 88.31 94 GLU A CA 1
ATOM 747 C C . GLU A 1 94 ? 10.368 7.292 -19.284 1.00 88.31 94 GLU A C 1
ATOM 749 O O . GLU A 1 94 ? 10.725 7.752 -20.373 1.00 88.31 94 GLU A O 1
ATOM 754 N N . ARG A 1 95 ? 11.072 6.329 -18.669 1.00 86.44 95 ARG A N 1
ATOM 755 C CA . ARG A 1 95 ? 12.312 5.753 -19.229 1.00 86.44 95 ARG A CA 1
ATOM 756 C C . ARG A 1 95 ? 12.080 5.010 -20.547 1.00 86.44 95 ARG A C 1
ATOM 758 O O . ARG A 1 95 ? 13.001 4.919 -21.354 1.00 86.44 95 ARG A O 1
ATOM 765 N N . PHE A 1 96 ? 10.865 4.518 -20.783 1.00 79.88 96 PHE A N 1
ATOM 766 C CA . PHE A 1 96 ? 10.460 3.855 -22.027 1.00 79.88 96 PHE A CA 1
ATOM 767 C C . PHE A 1 96 ? 9.789 4.811 -23.026 1.00 79.88 96 PHE A C 1
ATOM 769 O O . PHE A 1 96 ? 9.193 4.372 -24.008 1.00 79.88 96 PHE A O 1
ATOM 776 N N . GLY A 1 97 ? 9.907 6.126 -22.811 1.00 76.75 97 GLY A N 1
ATOM 777 C CA . GLY A 1 97 ? 9.410 7.146 -23.735 1.00 76.75 97 GLY A CA 1
ATOM 778 C C . GLY A 1 97 ? 7.910 7.416 -23.628 1.00 76.75 97 GLY A C 1
ATOM 779 O O . GLY A 1 97 ? 7.356 8.115 -24.478 1.00 76.75 97 GLY A O 1
ATOM 780 N N . TRP A 1 98 ? 7.240 6.898 -22.594 1.00 76.56 98 TRP A N 1
ATOM 781 C CA . TRP A 1 98 ? 5.863 7.272 -22.296 1.00 76.56 98 TRP A CA 1
ATOM 782 C C . TRP A 1 98 ? 5.822 8.683 -21.698 1.00 76.56 98 TRP A C 1
ATOM 784 O O . TRP A 1 98 ? 6.567 8.999 -20.776 1.00 76.56 98 TRP A O 1
ATOM 794 N N . GLN A 1 99 ? 4.941 9.541 -22.213 1.00 63.56 99 GLN A N 1
ATOM 795 C CA . GLN A 1 99 ? 4.684 10.865 -21.647 1.00 63.56 99 GLN A CA 1
ATOM 796 C C . GLN A 1 99 ? 3.213 10.947 -21.226 1.00 63.56 99 GLN A C 1
ATOM 798 O O . GLN A 1 99 ? 2.341 10.758 -22.081 1.00 63.56 99 GLN A O 1
ATOM 803 N N . PRO A 1 100 ? 2.902 11.250 -19.952 1.00 60.38 100 PRO A N 1
ATOM 804 C CA . PRO A 1 100 ? 1.523 11.425 -19.517 1.00 60.38 100 PRO A CA 1
ATOM 805 C C . PRO A 1 100 ? 0.921 12.654 -20.204 1.00 60.38 100 PRO A C 1
ATOM 807 O O . PRO A 1 100 ? 1.264 13.791 -19.878 1.00 60.38 100 PRO A O 1
ATOM 810 N N . GLN A 1 101 ? 0.008 12.435 -21.151 1.00 57.28 101 GLN A N 1
ATOM 811 C CA . GLN A 1 101 ? -0.561 13.518 -21.961 1.00 57.28 101 GLN A CA 1
ATOM 812 C C . GLN A 1 101 ? -1.621 14.342 -21.193 1.00 57.28 101 GLN A C 1
ATOM 814 O O . GLN A 1 101 ? -1.803 15.516 -21.499 1.00 57.28 101 GLN A O 1
ATOM 819 N N . ASP A 1 102 ? -2.228 13.807 -20.116 1.00 49.25 102 ASP A N 1
ATOM 820 C CA . ASP A 1 102 ? -3.486 14.371 -19.578 1.00 49.25 102 ASP A CA 1
ATOM 821 C C . ASP A 1 102 ? -3.575 14.636 -18.056 1.00 49.25 102 ASP A C 1
ATOM 823 O O . ASP A 1 102 ? -4.603 15.107 -17.565 1.00 49.25 102 ASP A O 1
ATOM 827 N N . ARG A 1 103 ? -2.523 14.421 -17.252 1.00 50.00 103 ARG A N 1
ATOM 828 C CA . ARG A 1 103 ? -2.642 14.557 -15.777 1.00 50.00 103 ARG A CA 1
ATOM 829 C C . ARG A 1 103 ? -2.482 15.969 -15.199 1.00 50.00 103 ARG A C 1
ATOM 831 O O . ARG A 1 103 ? -2.881 16.199 -14.057 1.00 50.00 103 ARG A O 1
ATOM 838 N N . ARG A 1 104 ? -1.959 16.943 -15.955 1.00 48.00 104 ARG A N 1
ATOM 839 C CA . ARG A 1 104 ? -1.550 18.254 -15.396 1.00 48.00 104 ARG A CA 1
ATOM 840 C C . ARG A 1 104 ? -2.690 19.138 -14.865 1.00 48.00 104 ARG A C 1
ATOM 842 O O . ARG A 1 104 ? -2.394 20.094 -14.158 1.00 48.00 104 ARG A O 1
ATOM 849 N N . LYS A 1 105 ? -3.967 18.869 -15.173 1.00 47.97 105 LYS A N 1
ATOM 850 C CA . LYS A 1 105 ? -5.075 19.783 -14.808 1.00 47.97 105 LYS A CA 1
ATOM 851 C C . LYS A 1 105 ? -6.041 19.282 -13.732 1.00 47.97 105 LYS A C 1
ATOM 853 O O . LYS A 1 105 ? -6.633 20.116 -13.060 1.00 47.97 105 LYS A O 1
ATOM 858 N N . VAL A 1 106 ? -6.196 17.970 -13.537 1.00 45.28 106 VAL A N 1
ATOM 859 C CA . VAL A 1 106 ? -7.235 17.425 -12.631 1.00 45.28 106 VAL A CA 1
ATOM 860 C C . VAL A 1 106 ? -6.649 16.854 -11.334 1.00 45.28 106 VAL A C 1
ATOM 862 O O . VAL A 1 106 ? -7.272 16.959 -10.282 1.00 45.28 106 VAL A O 1
ATOM 865 N N . LEU A 1 107 ? -5.422 16.323 -11.366 1.00 47.28 107 LEU A N 1
ATOM 866 C CA . LEU A 1 107 ? -4.795 15.678 -10.202 1.00 47.28 107 LEU A CA 1
ATOM 867 C C . LEU A 1 107 ? -3.845 16.585 -9.418 1.00 47.28 107 LEU A C 1
ATOM 869 O O . LEU A 1 107 ? -3.660 16.354 -8.230 1.00 47.28 107 LEU A O 1
ATOM 873 N N . GLY A 1 108 ? -3.336 17.666 -10.020 1.00 44.38 108 GLY A N 1
ATOM 874 C CA . GLY A 1 108 ? -2.460 18.621 -9.329 1.00 44.38 108 GLY A CA 1
ATOM 875 C C . GLY A 1 108 ? -3.117 19.297 -8.119 1.00 44.38 108 GLY A C 1
ATOM 876 O O . GLY A 1 108 ? -2.438 19.581 -7.141 1.00 44.38 108 GLY A 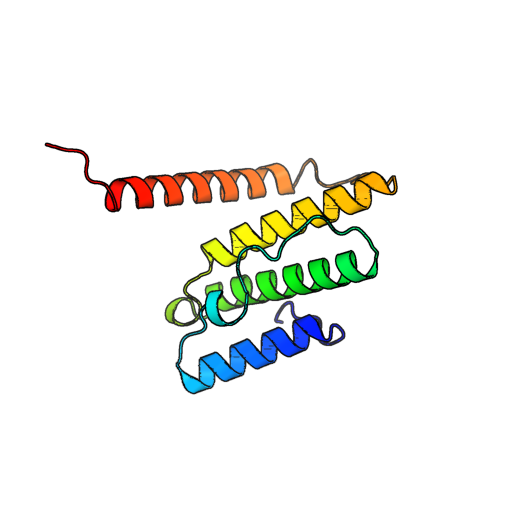O 1
ATOM 877 N N . GLY A 1 109 ? -4.440 19.500 -8.138 1.00 45.66 109 GLY A N 1
ATOM 878 C CA . GLY A 1 109 ? -5.182 20.007 -6.978 1.00 45.66 109 GLY A CA 1
ATOM 879 C C . GLY A 1 109 ? -5.366 18.952 -5.883 1.00 45.66 109 GLY A C 1
ATOM 880 O O . GLY A 1 109 ? -5.109 19.223 -4.716 1.00 45.66 109 GLY A O 1
ATOM 881 N N . ALA A 1 110 ? -5.757 17.731 -6.256 1.00 45.94 110 ALA A N 1
ATOM 882 C CA . ALA A 1 110 ? -6.008 16.644 -5.308 1.00 45.94 110 ALA A CA 1
ATOM 883 C C . ALA A 1 110 ? -4.719 16.091 -4.675 1.00 45.94 110 ALA A C 1
ATOM 885 O O . ALA A 1 110 ? -4.698 15.828 -3.478 1.00 45.94 110 ALA A O 1
ATOM 886 N N . GLN A 1 111 ? -3.632 15.964 -5.443 1.00 50.06 111 GLN A N 1
ATOM 887 C CA . GLN A 1 111 ? -2.316 15.573 -4.926 1.00 50.06 111 GLN A CA 1
ATOM 888 C C . GLN A 1 111 ? -1.748 16.638 -3.998 1.00 50.06 111 GLN A C 1
ATOM 890 O O . GLN A 1 111 ? -1.245 16.289 -2.940 1.00 50.06 111 GLN A O 1
ATOM 895 N N . LYS A 1 112 ? -1.881 17.923 -4.342 1.00 51.25 112 LYS A N 1
ATOM 896 C CA . LYS A 1 112 ? -1.416 19.004 -3.473 1.00 51.25 112 LYS A CA 1
ATOM 897 C C . LYS A 1 112 ? -2.209 19.061 -2.168 1.00 51.25 112 LYS A C 1
ATOM 899 O O . LYS A 1 112 ? -1.597 19.203 -1.124 1.00 51.25 112 LYS A O 1
ATOM 904 N N . LEU A 1 113 ? -3.527 18.852 -2.203 1.00 51.03 113 LEU A N 1
ATOM 905 C CA . LEU A 1 113 ? -4.361 18.775 -0.995 1.00 51.03 113 LEU A CA 1
ATOM 906 C C . LEU A 1 113 ? -4.049 17.546 -0.133 1.00 51.03 113 LEU A C 1
ATOM 908 O O . LEU A 1 113 ? -3.987 17.667 1.085 1.00 51.03 113 LEU A O 1
ATOM 912 N N . LEU A 1 114 ? -3.831 16.378 -0.744 1.00 51.62 114 LEU A N 1
ATOM 913 C CA . LEU A 1 114 ? -3.426 15.172 -0.017 1.00 51.62 114 LEU A CA 1
ATOM 914 C C . LEU A 1 114 ? -2.031 15.336 0.587 1.00 51.62 114 LEU A C 1
ATOM 916 O O . LEU A 1 114 ? -1.835 14.951 1.727 1.00 51.62 114 LEU A O 1
ATOM 920 N N . GLN A 1 115 ? -1.094 15.958 -0.127 1.00 54.53 115 GLN A N 1
ATOM 921 C CA . GLN A 1 115 ? 0.274 16.197 0.330 1.00 54.53 115 GLN A CA 1
ATOM 922 C C . GLN A 1 115 ? 0.345 17.313 1.388 1.00 54.53 115 GLN A C 1
ATOM 924 O O . GLN A 1 115 ? 1.073 17.180 2.363 1.00 54.53 115 GLN A O 1
ATOM 929 N N . GLU A 1 116 ? -0.445 18.384 1.255 1.00 53.56 116 GLU A N 1
ATOM 930 C CA . GLU A 1 116 ? -0.601 19.433 2.276 1.00 53.56 116 GLU A CA 1
ATOM 931 C C . GLU A 1 116 ? -1.274 18.878 3.544 1.00 53.56 116 GLU A C 1
ATOM 933 O O . GLU A 1 116 ? -0.852 19.212 4.652 1.00 53.56 116 GLU A O 1
ATOM 938 N N . TYR A 1 117 ? -2.263 17.985 3.402 1.00 54.28 117 TYR A N 1
ATOM 939 C CA . TYR A 1 117 ? -2.873 17.263 4.523 1.00 54.28 117 TYR A CA 1
ATOM 940 C C . TYR A 1 117 ? -1.883 16.298 5.197 1.00 54.28 117 TYR A C 1
ATOM 942 O O . TYR A 1 117 ? -1.765 16.326 6.419 1.00 54.28 117 TYR A O 1
ATOM 950 N N . ASP A 1 118 ? -1.123 15.517 4.421 1.00 63.09 118 ASP A N 1
ATOM 951 C CA . ASP A 1 118 ? -0.117 14.561 4.917 1.00 63.09 118 ASP A CA 1
ATOM 952 C C . ASP A 1 118 ? 1.020 15.292 5.663 1.00 63.09 118 ASP A C 1
ATOM 954 O O . ASP A 1 118 ? 1.377 14.939 6.784 1.00 63.09 118 ASP A O 1
ATOM 958 N N . VAL A 1 119 ? 1.516 16.413 5.119 1.00 61.72 119 VAL A N 1
ATOM 959 C CA . VAL A 1 119 ? 2.518 17.273 5.784 1.00 61.72 119 VAL A CA 1
ATOM 960 C C . VAL A 1 119 ? 1.956 17.918 7.055 1.00 61.72 119 VAL A C 1
ATOM 962 O O . VAL A 1 119 ? 2.662 18.022 8.061 1.00 61.72 119 VAL A O 1
ATOM 965 N N . SER A 1 120 ? 0.692 18.350 7.045 1.00 64.88 120 SER A N 1
ATOM 966 C CA . SER A 1 120 ? 0.042 18.934 8.222 1.00 64.88 120 SER A CA 1
ATOM 967 C C . SER A 1 120 ? -0.151 17.905 9.342 1.00 64.88 120 SER A C 1
ATOM 969 O O . SER A 1 120 ? 0.165 18.205 10.495 1.00 64.88 120 SER A O 1
ATOM 971 N N . GLN A 1 121 ? -0.584 16.686 9.009 1.00 59.50 121 GLN A N 1
ATOM 972 C CA . GLN A 1 121 ? -0.738 15.577 9.956 1.00 59.50 121 GLN A CA 1
ATOM 973 C C . GLN A 1 121 ? 0.607 15.081 10.490 1.00 59.50 121 GLN A C 1
ATOM 975 O O . GLN A 1 121 ? 0.753 14.914 11.701 1.00 59.50 121 GLN A O 1
ATOM 980 N N . MET A 1 122 ? 1.623 14.932 9.633 1.00 49.56 122 MET A N 1
ATOM 981 C CA . MET A 1 122 ? 2.979 14.598 10.077 1.00 49.56 122 MET A CA 1
ATOM 982 C C . MET A 1 122 ? 3.528 15.653 11.042 1.00 49.56 122 MET A C 1
ATOM 984 O O . MET A 1 122 ? 4.048 15.304 12.100 1.00 49.56 122 MET A O 1
ATOM 988 N N . ASN A 1 123 ? 3.369 16.943 10.732 1.00 56.31 123 ASN A N 1
ATOM 989 C CA . ASN A 1 123 ? 3.791 18.019 11.632 1.00 56.31 123 ASN A CA 1
ATOM 990 C C . ASN A 1 123 ? 3.031 17.998 12.962 1.00 56.31 123 ASN A C 1
ATOM 992 O O . ASN A 1 123 ? 3.636 18.217 14.010 1.00 56.31 123 ASN A O 1
ATOM 996 N N . LYS A 1 124 ? 1.729 17.699 12.941 1.00 60.78 124 LYS A N 1
ATOM 997 C CA . LYS A 1 124 ? 0.921 17.555 14.155 1.00 60.78 124 LYS A CA 1
ATOM 998 C C . LYS A 1 124 ? 1.406 16.387 15.018 1.00 60.78 124 LYS A C 1
ATOM 1000 O O . LYS A 1 124 ? 1.623 16.569 16.212 1.00 60.78 124 LYS A O 1
ATOM 1005 N N . TYR A 1 125 ? 1.682 15.235 14.409 1.00 50.09 125 TYR A N 1
ATOM 1006 C CA . TYR A 1 125 ? 2.276 14.087 15.091 1.00 50.09 125 TYR A CA 1
ATOM 1007 C C . TYR A 1 125 ? 3.640 14.439 15.710 1.00 50.09 125 TYR A C 1
ATOM 1009 O O . TYR A 1 125 ? 3.881 14.150 16.877 1.00 50.09 125 TYR A O 1
ATOM 1017 N N . PHE A 1 126 ? 4.523 15.141 14.991 1.00 48.47 126 PHE A N 1
ATOM 1018 C CA . PHE A 1 126 ? 5.816 15.559 15.552 1.00 48.47 126 PHE A CA 1
ATOM 1019 C C . PHE A 1 126 ? 5.692 16.560 16.712 1.00 48.47 126 PHE A C 1
ATOM 1021 O O . PHE A 1 126 ? 6.517 16.515 17.625 1.00 48.47 126 PHE A O 1
ATOM 1028 N N . GLN A 1 127 ? 4.672 17.424 16.718 1.00 55.12 127 GLN A N 1
ATOM 1029 C CA . GLN A 1 127 ? 4.408 18.337 17.837 1.00 55.12 127 GLN A CA 1
ATOM 1030 C C . GLN A 1 127 ? 3.814 17.633 19.063 1.00 55.12 127 GLN A C 1
ATOM 1032 O O . GLN A 1 127 ? 4.116 18.016 20.191 1.00 55.12 127 GLN A O 1
ATOM 1037 N N . GLU A 1 128 ? 3.003 16.595 18.863 1.00 55.28 128 GLU A N 1
ATOM 1038 C CA . GLU A 1 128 ? 2.430 15.799 19.955 1.00 55.28 128 GLU A CA 1
ATOM 1039 C C . GLU A 1 128 ? 3.461 14.844 20.582 1.00 55.28 128 GLU A C 1
ATOM 1041 O O . GLU A 1 128 ? 3.432 14.600 21.788 1.00 55.28 128 GLU A O 1
ATOM 1046 N N . VAL A 1 129 ? 4.404 14.331 19.784 1.00 50.88 129 VAL A N 1
ATOM 1047 C CA . VAL A 1 129 ? 5.411 13.346 20.222 1.00 50.88 129 VAL A CA 1
ATOM 1048 C C . VAL A 1 129 ? 6.657 14.004 20.8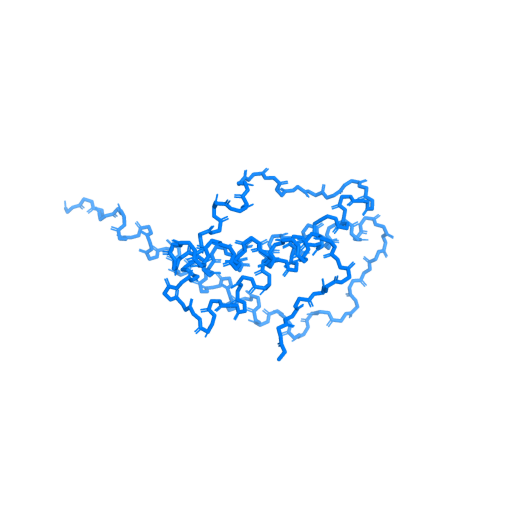27 1.00 50.88 129 VAL A C 1
ATOM 1050 O O . VAL A 1 129 ? 7.405 13.354 21.556 1.00 50.88 129 VAL A O 1
ATOM 1053 N N . ASN A 1 130 ? 6.877 15.296 20.579 1.00 53.41 130 ASN A N 1
ATOM 1054 C CA . ASN A 1 130 ? 7.983 16.045 21.167 1.00 53.41 130 ASN A CA 1
ATOM 1055 C C . ASN A 1 130 ? 7.485 17.412 21.668 1.00 53.41 130 ASN A C 1
ATOM 1057 O O . ASN A 1 130 ? 7.668 18.424 20.984 1.00 53.41 130 ASN A O 1
ATOM 1061 N N . PRO A 1 131 ? 6.837 17.478 22.850 1.00 52.12 131 PRO A N 1
ATOM 1062 C CA . PRO A 1 131 ? 6.562 18.762 23.467 1.00 52.12 131 PRO A CA 1
ATOM 1063 C C . PRO A 1 131 ? 7.926 19.372 23.797 1.00 52.12 131 PRO A C 1
ATOM 1065 O O . PRO A 1 131 ? 8.660 18.848 24.635 1.00 52.12 131 PRO A O 1
ATOM 1068 N N . GLY A 1 132 ? 8.308 20.426 23.073 1.00 54.81 132 GLY A N 1
ATOM 1069 C CA . GLY A 1 132 ? 9.575 21.120 23.295 1.00 54.81 132 GLY A CA 1
ATOM 1070 C C . GLY A 1 132 ? 9.771 21.479 24.777 1.00 54.81 132 GLY A C 1
ATOM 1071 O O . GLY A 1 132 ? 8.790 21.585 25.522 1.00 54.81 132 GLY A O 1
ATOM 1072 N N . PRO A 1 133 ? 11.024 21.644 25.236 1.00 51.09 133 PRO A N 1
ATOM 1073 C CA . PRO A 1 133 ? 11.281 21.943 26.636 1.00 51.09 133 PRO A CA 1
ATOM 1074 C C . PRO A 1 133 ? 10.593 23.265 27.003 1.00 51.09 133 PRO A C 1
ATOM 1076 O O . PRO A 1 133 ? 10.685 24.238 26.252 1.00 51.09 133 PRO A O 1
ATOM 1079 N N . LYS A 1 134 ? 9.867 23.262 28.128 1.00 49.16 134 LYS A N 1
ATOM 1080 C CA . LYS A 1 134 ? 9.344 24.479 28.764 1.00 49.16 134 LYS A CA 1
ATOM 1081 C C . LYS A 1 134 ? 10.470 25.443 29.118 1.00 49.16 134 LYS A C 1
ATOM 1083 O O . LYS A 1 134 ? 11.544 24.948 29.529 1.00 49.16 134 LYS A O 1
#

Radius of gyration: 16.81 Å; chains: 1; bounding box: 32×38×52 Å

Sequence (134 aa):
MSPVDVSDDISAQGLVQFAENYARKGIVRLKEIFTPGTLQVPKTDNQLKELESVHKVLELYVWLSFRMDDSFPDREVAASQKSICSMLIEEYLERFGWQPQDRRKVLGGAQKLLQEYDVSQMNKYFQEVNPGPK

pLDDT: mean 78.06, std 17.05, range [44.38, 96.31]

Organism: Zea mays (NCBI:txid4577)